Protein AF-A0A947W061-F1 (afdb_monomer_lite)

Foldseek 3Di:
DDPVVVVVVLVCQVPPPDADADPDPVHHDPDRPDDDDDPDVQVVCVRPVVRDHPLQAWDKDWDDDPVQFDDKDQPAFPDDDPVDGHTHITGMDIRHRDDD

Sequence (100 aa):
MDSEVTEDLKEKLTNPTWGVWLGRKGCIPSAPVFSGIYSNLEEVSNDLLGGKAITCFTHQKEVKSFENGTDTLMDIPIDFAIEKRVRNQRRIKIFEAQNK

Secondary structure (DSSP, 8-state):
--HHHHHHHHHHHHS-SS---SSSTT---SS-S-----SSHHHHHHHHSTT--GGGS-EEEEESSGGG-SEEEEEEEEE--GGG-EEEEEEEEEE-----

Structure (mmCIF, N/CA/C/O backbone):
data_AF-A0A947W061-F1
#
_entry.id   AF-A0A947W061-F1
#
loop_
_atom_site.group_PDB
_atom_site.id
_atom_site.type_symbol
_atom_site.label_atom_id
_atom_site.label_alt_id
_atom_site.label_comp_id
_atom_site.label_asym_id
_atom_site.label_entity_id
_atom_site.label_seq_id
_atom_site.pdbx_PDB_ins_code
_atom_site.Cartn_x
_atom_site.Cartn_y
_atom_site.Cartn_z
_atom_site.occupancy
_atom_site.B_iso_or_equiv
_atom_site.auth_seq_id
_atom_site.auth_comp_id
_atom_site.auth_asym_id
_atom_site.auth_atom_id
_atom_site.pdbx_PDB_model_num
ATOM 1 N N . MET A 1 1 ? -13.031 4.997 -6.328 1.00 58.94 1 MET A N 1
ATOM 2 C CA . MET A 1 1 ? -11.915 4.287 -6.978 1.00 58.94 1 MET A CA 1
ATOM 3 C C . MET A 1 1 ? -12.559 3.409 -8.021 1.00 58.94 1 MET A C 1
ATOM 5 O O . MET A 1 1 ? -13.576 2.804 -7.699 1.00 58.94 1 MET A O 1
ATOM 9 N N . ASP A 1 2 ? -12.075 3.450 -9.255 1.00 76.31 2 ASP A N 1
ATOM 10 C CA . ASP A 1 2 ? -12.737 2.757 -10.361 1.00 76.31 2 ASP A CA 1
ATOM 11 C C . ASP A 1 2 ? -12.638 1.243 -10.143 1.00 76.31 2 ASP A C 1
ATOM 13 O O . ASP A 1 2 ? -11.565 0.734 -9.812 1.00 76.31 2 ASP A O 1
ATOM 17 N N . SER A 1 3 ? -13.763 0.533 -10.270 1.00 80.69 3 SER A N 1
ATOM 18 C CA . SER A 1 3 ? -13.869 -0.900 -9.949 1.00 80.69 3 SER A CA 1
ATOM 19 C C . SER A 1 3 ? -12.879 -1.759 -10.736 1.00 80.69 3 SER A C 1
ATOM 21 O O . SER A 1 3 ? -12.366 -2.745 -10.216 1.00 80.69 3 SER A O 1
ATOM 23 N N . GLU A 1 4 ? -12.572 -1.346 -11.963 1.00 89.81 4 GLU A N 1
ATOM 24 C CA . GLU A 1 4 ? -11.587 -1.978 -12.838 1.00 89.81 4 GLU A CA 1
ATOM 25 C C . GLU A 1 4 ? -10.170 -1.936 -12.247 1.00 89.81 4 GLU A C 1
ATOM 27 O O . GLU A 1 4 ? -9.491 -2.958 -12.193 1.00 89.81 4 GLU A O 1
ATOM 32 N N . VAL A 1 5 ? -9.750 -0.784 -11.709 1.00 92.75 5 VAL A N 1
ATOM 33 C CA . VAL A 1 5 ? -8.425 -0.625 -11.085 1.00 92.75 5 VAL A CA 1
ATOM 34 C C . VAL A 1 5 ? -8.308 -1.487 -9.831 1.00 92.75 5 VAL A C 1
ATOM 36 O O . VAL A 1 5 ? -7.259 -2.070 -9.562 1.00 92.75 5 VAL A O 1
ATOM 39 N N . THR A 1 6 ? -9.377 -1.573 -9.040 1.00 92.62 6 THR A N 1
ATOM 40 C CA . THR A 1 6 ? -9.379 -2.387 -7.823 1.00 92.62 6 THR A CA 1
ATOM 41 C C . THR A 1 6 ? -9.246 -3.882 -8.132 1.00 92.62 6 THR A C 1
ATOM 43 O O . THR A 1 6 ? -8.498 -4.570 -7.433 1.00 92.62 6 THR A O 1
ATOM 46 N N . GLU A 1 7 ? -9.919 -4.386 -9.169 1.00 94.31 7 GLU A N 1
ATOM 47 C CA . GLU A 1 7 ? -9.834 -5.805 -9.540 1.00 94.31 7 GLU A CA 1
ATOM 48 C C . GLU A 1 7 ? -8.472 -6.160 -10.158 1.00 94.31 7 GLU A C 1
ATOM 50 O O . GLU A 1 7 ? -7.892 -7.183 -9.788 1.00 94.31 7 GLU A O 1
ATOM 55 N N . ASP A 1 8 ? -7.902 -5.288 -10.999 1.00 94.88 8 ASP A N 1
ATOM 56 C CA . ASP A 1 8 ? -6.544 -5.485 -11.533 1.00 94.88 8 ASP A CA 1
ATOM 57 C C . ASP A 1 8 ? -5.504 -5.550 -10.400 1.00 94.88 8 ASP A C 1
ATOM 59 O O . ASP A 1 8 ? -4.696 -6.480 -10.329 1.00 94.88 8 ASP A O 1
ATOM 63 N N . LEU A 1 9 ? -5.576 -4.634 -9.426 1.00 94.75 9 LEU A N 1
ATOM 64 C CA . LEU A 1 9 ? -4.682 -4.653 -8.263 1.00 94.75 9 LEU A CA 1
ATOM 65 C C . LEU A 1 9 ? -4.804 -5.943 -7.446 1.00 94.75 9 LEU A C 1
ATOM 67 O O . LEU A 1 9 ? -3.790 -6.482 -6.996 1.00 94.75 9 LEU A O 1
ATOM 71 N N . LYS A 1 10 ? -6.022 -6.457 -7.255 1.00 96.12 10 LYS A N 1
ATOM 72 C CA . LYS A 1 10 ? -6.245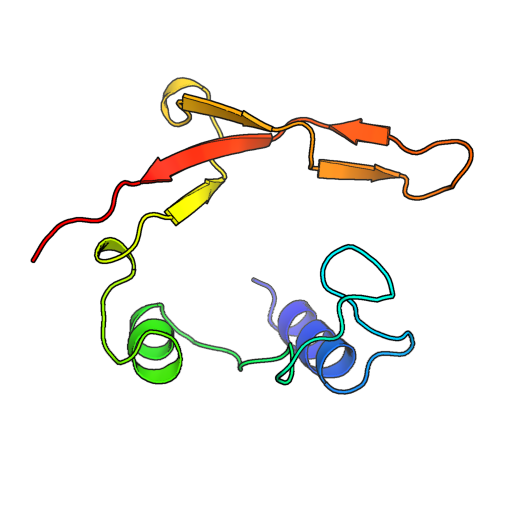 -7.735 -6.570 1.00 96.12 10 LYS A CA 1
ATOM 73 C C . LYS A 1 10 ? -5.555 -8.882 -7.302 1.00 96.12 10 LYS A C 1
ATOM 75 O O . LYS A 1 10 ? -4.859 -9.669 -6.655 1.00 96.12 10 LYS A O 1
ATOM 80 N N . GLU A 1 11 ? -5.708 -8.971 -8.622 1.00 96.19 11 GLU A N 1
ATOM 81 C CA . GLU A 1 11 ? -5.057 -10.003 -9.432 1.00 96.19 11 GLU A CA 1
ATOM 82 C C . GLU A 1 11 ? -3.529 -9.926 -9.289 1.00 96.19 11 GLU A C 1
ATOM 84 O O . GLU A 1 11 ? -2.887 -10.917 -8.928 1.00 96.19 11 GLU A O 1
ATOM 89 N N . LYS A 1 12 ? -2.944 -8.735 -9.486 1.00 96.06 12 LYS A N 1
ATOM 90 C CA . LYS A 1 12 ? -1.483 -8.549 -9.456 1.00 96.06 12 LYS A CA 1
ATOM 91 C C . LYS A 1 12 ? -0.871 -8.726 -8.071 1.00 96.06 12 LYS A C 1
ATOM 93 O O . LYS A 1 12 ? 0.265 -9.179 -7.980 1.00 96.06 12 LYS A O 1
ATOM 98 N N . LEU A 1 13 ? -1.583 -8.394 -6.994 1.00 95.62 13 LEU A N 1
ATOM 99 C CA . LEU A 1 13 ? -1.087 -8.614 -5.631 1.00 95.62 13 LEU A CA 1
ATOM 100 C C . LEU A 1 13 ? -1.251 -10.069 -5.169 1.00 95.62 13 LEU A C 1
ATOM 102 O O . LEU A 1 13 ? -0.469 -10.525 -4.335 1.00 95.62 13 LEU A O 1
ATOM 106 N N . THR A 1 14 ? -2.235 -10.797 -5.707 1.00 96.38 14 THR A N 1
ATOM 107 C CA . THR A 1 14 ? -2.444 -12.224 -5.405 1.00 96.38 14 THR A CA 1
ATOM 108 C C . THR A 1 14 ? -1.460 -13.109 -6.170 1.00 96.38 14 THR A C 1
ATOM 110 O O . THR A 1 14 ? -0.968 -14.094 -5.623 1.00 96.38 14 THR A O 1
ATOM 113 N N . ASN A 1 15 ? -1.145 -12.753 -7.418 1.00 95.81 15 ASN A N 1
ATOM 114 C CA . ASN A 1 15 ? -0.220 -13.493 -8.270 1.00 95.81 15 ASN A CA 1
ATOM 1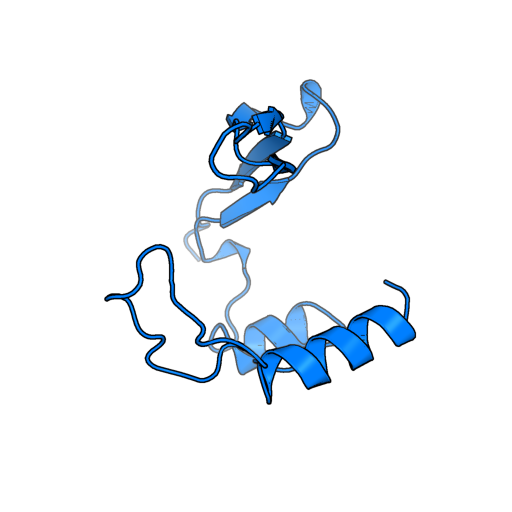15 C C . ASN A 1 15 ? 0.779 -12.545 -8.965 1.00 95.81 15 ASN A C 1
ATOM 117 O O . ASN A 1 15 ? 0.628 -12.239 -10.152 1.00 95.81 15 ASN A O 1
ATOM 121 N N . PRO A 1 16 ? 1.786 -12.033 -8.236 1.00 95.81 16 PRO A N 1
ATOM 122 C CA . PRO A 1 16 ? 2.683 -11.019 -8.768 1.00 95.81 16 PRO A CA 1
ATOM 123 C C . PRO A 1 16 ? 3.687 -11.615 -9.764 1.00 95.81 16 PRO A C 1
ATOM 125 O O . PRO A 1 16 ? 4.335 -12.625 -9.499 1.00 95.81 16 PRO A O 1
ATOM 128 N N . THR A 1 17 ? 3.877 -10.941 -10.902 1.00 96.75 17 THR A N 1
ATOM 129 C CA . THR A 1 17 ? 4.867 -11.330 -11.927 1.00 96.75 17 THR A CA 1
ATOM 130 C C . THR A 1 17 ? 6.307 -11.273 -11.404 1.00 96.75 17 THR A C 1
ATOM 132 O O . THR A 1 17 ? 7.170 -12.036 -11.837 1.00 96.75 17 THR A O 1
ATOM 135 N N . TRP A 1 18 ? 6.581 -10.359 -10.471 1.00 94.94 18 TRP A N 1
ATOM 136 C CA . TRP A 1 18 ? 7.872 -10.217 -9.799 1.00 94.94 18 TRP A CA 1
ATOM 137 C C . TRP A 1 18 ? 7.742 -10.548 -8.315 1.00 94.94 18 TRP A C 1
ATOM 139 O O . TRP A 1 18 ? 6.681 -10.377 -7.725 1.00 94.94 18 TRP A O 1
ATOM 149 N N . GLY A 1 19 ? 8.841 -10.970 -7.686 1.00 93.94 19 GLY A N 1
ATOM 150 C CA . GLY A 1 19 ? 8.872 -11.108 -6.229 1.00 93.94 19 GLY A CA 1
ATOM 151 C C . GLY A 1 19 ? 8.498 -9.793 -5.532 1.00 93.94 19 GLY A C 1
ATOM 152 O O . GLY A 1 19 ? 8.826 -8.710 -6.017 1.00 93.94 19 GLY A O 1
ATOM 153 N N . VAL A 1 20 ? 7.812 -9.890 -4.393 1.00 95.75 20 VAL A N 1
ATOM 154 C CA . VAL A 1 20 ? 7.403 -8.732 -3.586 1.00 95.75 20 VAL A CA 1
ATOM 155 C C . VAL A 1 20 ? 8.257 -8.664 -2.325 1.00 95.75 20 VAL A C 1
ATOM 157 O O . VAL A 1 20 ? 8.462 -9.671 -1.648 1.00 95.75 20 VAL A O 1
ATOM 160 N N . TRP A 1 21 ? 8.748 -7.466 -2.002 1.00 96.62 21 TRP A N 1
ATOM 161 C CA . TRP A 1 21 ? 9.608 -7.219 -0.846 1.00 96.62 21 TRP A CA 1
ATOM 162 C C . TRP A 1 21 ? 9.257 -5.897 -0.162 1.00 96.62 21 TRP A C 1
ATOM 164 O O . TRP A 1 21 ? 8.929 -4.913 -0.826 1.00 96.62 21 TRP A O 1
ATOM 174 N N . LEU A 1 22 ? 9.394 -5.841 1.163 1.00 96.12 22 LEU A N 1
ATOM 175 C CA . LEU A 1 22 ? 9.168 -4.634 1.959 1.00 96.12 22 LEU A CA 1
ATOM 176 C C . LEU A 1 22 ? 10.446 -3.781 1.997 1.00 96.12 22 LEU A C 1
ATOM 178 O O . LEU A 1 22 ? 11.249 -3.833 2.927 1.00 96.12 22 LEU A O 1
ATOM 182 N N . GLY A 1 23 ? 10.667 -3.018 0.927 1.00 94.38 23 GLY A N 1
ATOM 183 C CA . GLY A 1 23 ? 11.803 -2.106 0.775 1.00 94.38 23 GLY A CA 1
ATOM 184 C C . GLY A 1 23 ? 13.018 -2.747 0.101 1.00 94.38 23 GLY A C 1
ATOM 185 O O . GLY A 1 23 ? 13.343 -2.400 -1.033 1.00 94.38 23 GLY A O 1
ATOM 186 N N . ARG A 1 24 ? 13.715 -3.673 0.773 1.00 95.44 24 ARG A N 1
ATOM 187 C CA . ARG A 1 24 ? 14.891 -4.377 0.212 1.00 95.44 24 ARG A CA 1
ATOM 188 C C . ARG A 1 24 ? 14.569 -5.835 -0.094 1.00 95.44 24 ARG A C 1
ATOM 190 O O . ARG A 1 24 ? 13.770 -6.438 0.605 1.00 95.44 24 ARG A O 1
ATOM 197 N N . LYS A 1 25 ? 15.280 -6.440 -1.055 1.00 95.38 25 LYS A N 1
ATOM 198 C CA . LYS A 1 25 ? 15.084 -7.846 -1.477 1.00 95.38 25 LYS A CA 1
ATOM 199 C C . LYS A 1 25 ? 15.187 -8.891 -0.351 1.00 95.38 25 LYS A C 1
ATOM 201 O O . LYS A 1 25 ? 14.640 -9.975 -0.486 1.00 95.38 25 LYS A O 1
ATOM 206 N N . GLY A 1 26 ? 15.882 -8.587 0.747 1.00 96.50 26 GLY A N 1
ATOM 207 C CA . GLY A 1 26 ? 15.957 -9.475 1.915 1.00 96.50 26 GLY A CA 1
ATOM 208 C C . GLY A 1 26 ? 14.735 -9.419 2.842 1.00 96.50 26 GLY A C 1
ATOM 209 O O . GLY A 1 26 ? 14.620 -10.242 3.740 1.00 96.50 26 GLY A O 1
ATOM 210 N N . CYS A 1 27 ? 13.829 -8.458 2.653 1.00 96.62 27 CYS A N 1
ATOM 211 C CA . CYS A 1 27 ? 12.678 -8.221 3.522 1.00 96.62 27 CYS A CA 1
ATOM 212 C C . CYS A 1 27 ? 11.420 -8.856 2.913 1.00 96.62 27 CYS A C 1
ATOM 214 O O . CYS A 1 27 ? 10.605 -8.174 2.291 1.00 96.62 27 CYS A O 1
ATOM 216 N N . ILE A 1 28 ? 11.301 -10.177 3.043 1.00 95.56 28 ILE A N 1
ATOM 217 C CA . ILE A 1 28 ? 10.180 -10.957 2.500 1.00 95.56 28 ILE A CA 1
ATOM 218 C C . ILE A 1 28 ? 8.932 -10.737 3.380 1.00 95.56 28 ILE A C 1
ATOM 220 O O . ILE A 1 28 ? 9.052 -10.833 4.604 1.00 95.56 28 ILE A O 1
ATOM 224 N N . PRO A 1 29 ? 7.748 -10.444 2.804 1.00 96.25 29 PRO A N 1
ATOM 225 C CA . PRO A 1 29 ? 6.502 -10.370 3.565 1.00 96.25 29 PRO A CA 1
ATOM 226 C C . PRO A 1 29 ? 6.212 -11.684 4.306 1.00 96.25 29 PRO A C 1
ATOM 228 O O . PRO A 1 29 ? 6.303 -12.760 3.720 1.00 96.25 29 PRO A O 1
ATOM 231 N N . SER A 1 30 ? 5.841 -11.607 5.586 1.00 96.19 30 SER A N 1
ATOM 232 C CA . SER A 1 30 ? 5.482 -12.779 6.405 1.00 96.19 30 SER A CA 1
ATOM 233 C C . SER A 1 30 ? 4.044 -13.266 6.194 1.00 96.19 30 SER A C 1
ATOM 235 O O . SER A 1 30 ? 3.673 -14.324 6.696 1.00 96.19 30 SER A O 1
ATOM 237 N N . ALA A 1 31 ? 3.240 -12.497 5.465 1.00 94.62 31 ALA A N 1
ATOM 238 C CA . ALA A 1 31 ? 1.860 -12.790 5.106 1.00 94.62 31 ALA A CA 1
ATOM 239 C C . ALA A 1 31 ? 1.582 -12.279 3.679 1.00 94.62 31 ALA A C 1
ATOM 241 O O . ALA A 1 31 ? 2.345 -11.440 3.179 1.00 94.62 31 ALA A O 1
ATOM 242 N N . PRO A 1 32 ? 0.512 -12.753 3.013 1.00 93.94 32 PRO A N 1
ATOM 243 C CA . PRO A 1 32 ? 0.080 -12.203 1.731 1.00 93.94 32 PRO A CA 1
ATOM 244 C C . PRO A 1 32 ? -0.119 -10.683 1.798 1.00 93.94 32 PRO A C 1
ATOM 246 O O . PRO A 1 32 ? -0.699 -10.167 2.750 1.00 93.94 32 PRO A O 1
ATOM 249 N N . VAL A 1 33 ? 0.360 -9.962 0.780 1.00 94.81 33 VAL A N 1
ATOM 250 C CA . VAL A 1 33 ? 0.227 -8.493 0.714 1.00 94.81 33 VAL A CA 1
ATOM 251 C C . VAL A 1 33 ? -1.205 -8.078 0.372 1.00 94.81 33 VAL A C 1
ATOM 253 O O . VAL A 1 33 ? -1.685 -7.055 0.857 1.00 94.81 33 VAL 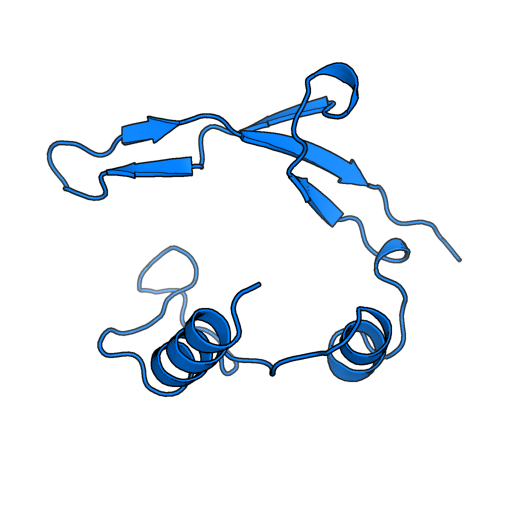A O 1
ATOM 256 N N . PHE A 1 34 ? -1.906 -8.869 -0.444 1.00 95.69 34 PHE A N 1
ATOM 257 C CA . PHE A 1 34 ? -3.327 -8.660 -0.681 1.00 95.69 34 PHE A CA 1
ATOM 258 C C . PHE A 1 34 ? -4.134 -9.093 0.546 1.00 95.69 34 PHE A C 1
ATOM 260 O O . PHE A 1 34 ? -4.122 -10.265 0.915 1.00 95.69 34 PHE A O 1
ATOM 267 N N . SER A 1 35 ? -4.850 -8.144 1.149 1.00 93.62 35 SER A N 1
ATOM 268 C CA . SER A 1 35 ? -5.599 -8.365 2.391 1.00 93.62 35 SER A CA 1
ATOM 269 C C . SER A 1 35 ? -7.120 -8.257 2.233 1.00 93.62 35 SER A C 1
ATOM 271 O O . SER A 1 35 ? -7.828 -8.329 3.233 1.00 93.62 35 SER A O 1
ATOM 273 N N . GLY A 1 36 ? -7.626 -8.063 1.011 1.00 94.06 36 GLY A N 1
ATOM 274 C CA . GLY A 1 36 ? -9.057 -7.930 0.719 1.00 94.06 36 GLY A CA 1
ATOM 275 C C . GLY A 1 36 ? -9.445 -6.594 0.082 1.00 94.06 36 GLY A C 1
ATOM 276 O O . GLY A 1 36 ? -8.645 -5.661 -0.007 1.00 94.06 36 GLY A O 1
ATOM 277 N N . ILE A 1 37 ? -10.696 -6.528 -0.373 1.00 93.81 37 ILE A N 1
ATOM 278 C CA . ILE A 1 37 ? -11.365 -5.312 -0.847 1.00 93.81 37 ILE A CA 1
ATOM 279 C C . ILE A 1 37 ? -12.510 -5.044 0.123 1.00 93.81 37 ILE A C 1
ATOM 281 O O . ILE A 1 37 ? -13.327 -5.929 0.362 1.00 93.81 37 ILE A O 1
ATOM 285 N N . TYR A 1 38 ? -12.559 -3.828 0.652 1.00 93.25 38 TYR A N 1
ATOM 286 C CA . TYR A 1 38 ? -13.498 -3.436 1.697 1.00 93.25 38 TYR A CA 1
ATOM 287 C C . TYR A 1 38 ? -14.346 -2.265 1.229 1.00 93.25 38 TYR A C 1
ATOM 289 O O . TYR A 1 38 ? -13.848 -1.362 0.549 1.00 93.25 38 TYR A O 1
ATOM 297 N N . SER A 1 39 ? -15.619 -2.262 1.612 1.00 90.88 39 SER A N 1
ATOM 298 C CA . SER A 1 39 ? -16.552 -1.204 1.212 1.00 90.88 39 SER A CA 1
ATOM 299 C C . SER A 1 39 ? -16.406 0.042 2.083 1.00 90.88 39 SER A C 1
ATOM 301 O O . SER A 1 39 ? -16.733 1.153 1.664 1.00 90.88 39 SER A O 1
ATOM 303 N N . ASN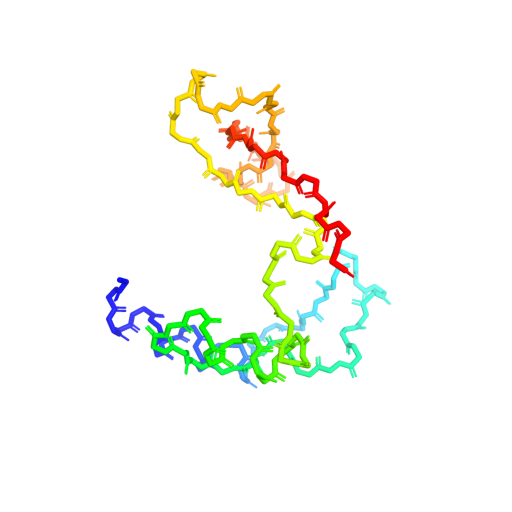 A 1 40 ? -15.928 -0.136 3.315 1.00 91.62 40 ASN A N 1
ATOM 304 C CA . ASN A 1 40 ? -15.800 0.923 4.305 1.00 91.62 40 ASN A CA 1
ATOM 305 C C . ASN A 1 40 ? -14.667 0.628 5.304 1.00 91.62 40 ASN A C 1
ATOM 307 O O . ASN A 1 40 ? -14.101 -0.462 5.346 1.00 91.62 40 ASN A O 1
ATOM 311 N N . LEU A 1 41 ? -14.327 1.632 6.114 1.00 90.12 41 LEU A N 1
ATOM 312 C CA . LEU A 1 41 ? -13.258 1.530 7.111 1.00 90.12 41 LEU A CA 1
ATOM 313 C C . LEU A 1 41 ? -13.618 0.655 8.319 1.00 90.12 41 LEU A C 1
ATOM 315 O O . LEU A 1 41 ? -12.711 0.210 9.013 1.00 90.12 41 LEU A O 1
ATOM 319 N N . GLU A 1 42 ? -14.902 0.429 8.595 1.00 92.81 42 GLU A N 1
ATOM 320 C CA . GLU A 1 42 ? -15.336 -0.391 9.730 1.00 92.81 42 GLU A CA 1
ATOM 321 C C . GLU A 1 42 ? -15.025 -1.870 9.485 1.00 92.81 42 GLU A C 1
ATOM 323 O O . GLU A 1 42 ? -14.440 -2.521 10.348 1.00 92.81 42 GLU A O 1
ATOM 328 N N . GLU A 1 43 ? -15.304 -2.366 8.277 1.00 94.75 43 GLU A N 1
ATOM 329 C CA . GLU A 1 43 ? -14.905 -3.710 7.842 1.00 94.75 43 GLU A CA 1
ATOM 330 C C . GLU A 1 43 ? -13.383 -3.898 7.956 1.00 94.75 43 GLU A C 1
ATOM 332 O O . GLU A 1 43 ? -12.919 -4.866 8.553 1.00 94.75 43 GLU A O 1
ATOM 337 N N . VAL A 1 44 ? -12.600 -2.915 7.491 1.00 92.81 44 VAL A N 1
ATOM 338 C CA . VAL A 1 44 ? -11.130 -2.922 7.621 1.00 92.81 44 VAL A CA 1
ATOM 339 C C . VAL A 1 44 ? -10.699 -2.992 9.088 1.00 92.81 44 VAL A C 1
ATOM 341 O O . VAL A 1 44 ? -9.777 -3.729 9.437 1.00 92.81 44 VAL 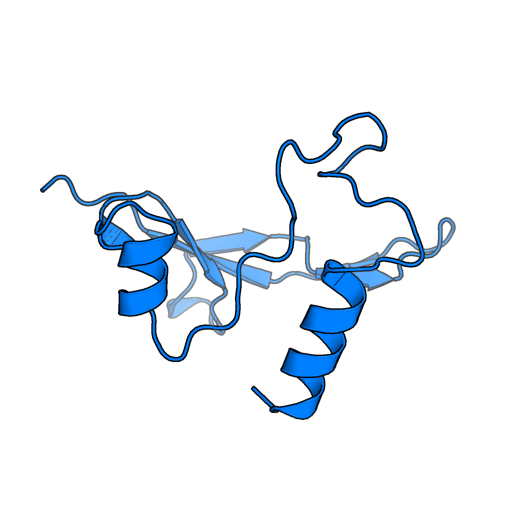A O 1
ATOM 344 N N . SER A 1 45 ? -11.338 -2.207 9.957 1.00 93.25 45 SER A N 1
ATOM 345 C CA . SER A 1 45 ? -11.037 -2.188 11.387 1.00 93.25 45 SER A CA 1
ATOM 346 C C . SER A 1 45 ? -11.297 -3.543 12.042 1.00 93.25 45 SER A C 1
ATOM 348 O O . SER A 1 45 ? -10.477 -3.995 12.844 1.00 93.25 45 SER A O 1
ATOM 350 N N . ASN A 1 46 ? -12.403 -4.198 11.696 1.00 93.69 46 ASN A N 1
ATOM 351 C CA . ASN A 1 46 ? -12.747 -5.515 12.223 1.00 93.69 46 ASN A CA 1
ATOM 352 C C . ASN A 1 46 ? -11.752 -6.583 11.764 1.00 93.69 46 ASN A C 1
ATOM 354 O O . ASN A 1 46 ? -11.199 -7.288 12.609 1.00 93.69 46 ASN A O 1
ATOM 358 N N . ASP A 1 47 ? -11.452 -6.627 10.468 1.00 93.88 47 ASP A N 1
ATOM 359 C CA . ASP A 1 47 ? -10.657 -7.709 9.888 1.00 93.88 47 ASP A CA 1
ATOM 360 C C . ASP A 1 47 ? -9.150 -7.533 10.124 1.00 93.88 47 ASP A C 1
ATOM 362 O O . ASP A 1 47 ? -8.447 -8.509 10.387 1.00 93.88 47 ASP A O 1
ATOM 366 N N . LEU A 1 48 ? -8.634 -6.296 10.071 1.00 93.25 48 LEU A N 1
ATOM 367 C CA . LEU A 1 48 ? -7.186 -6.029 10.093 1.00 93.25 48 LEU A CA 1
ATOM 368 C C . LEU A 1 48 ? -6.686 -5.379 11.382 1.00 93.25 48 LEU A C 1
ATOM 370 O O . LEU A 1 48 ? -5.506 -5.503 11.712 1.00 93.25 48 LEU A O 1
ATOM 374 N N . LEU A 1 49 ? -7.553 -4.674 12.112 1.00 93.81 49 LEU A N 1
ATOM 375 C CA . LEU A 1 49 ? -7.175 -3.929 13.321 1.00 93.81 49 LEU A CA 1
ATOM 376 C C . LEU A 1 49 ? -7.774 -4.528 14.603 1.00 93.81 49 LEU A C 1
ATOM 378 O O . LEU A 1 49 ? -7.704 -3.907 15.667 1.00 93.81 49 LEU A O 1
ATOM 382 N N . GLY A 1 50 ? -8.358 -5.728 14.523 1.00 93.31 50 GLY A N 1
ATOM 383 C CA . GLY A 1 50 ? -8.953 -6.426 15.666 1.00 93.31 50 GLY A CA 1
ATOM 384 C C . GLY A 1 50 ? -10.141 -5.678 16.275 1.00 93.31 50 GLY A C 1
ATOM 385 O O . GLY A 1 50 ? -10.250 -5.587 17.497 1.00 93.31 50 GLY A O 1
ATOM 386 N N . GLY A 1 51 ? -10.974 -5.063 15.432 1.00 93.88 51 GLY A N 1
ATOM 387 C CA . GLY A 1 51 ? -12.139 -4.265 15.834 1.00 93.88 51 GLY A CA 1
ATOM 388 C C . GLY A 1 51 ? -11.801 -2.877 16.382 1.00 93.88 51 GLY A C 1
ATOM 389 O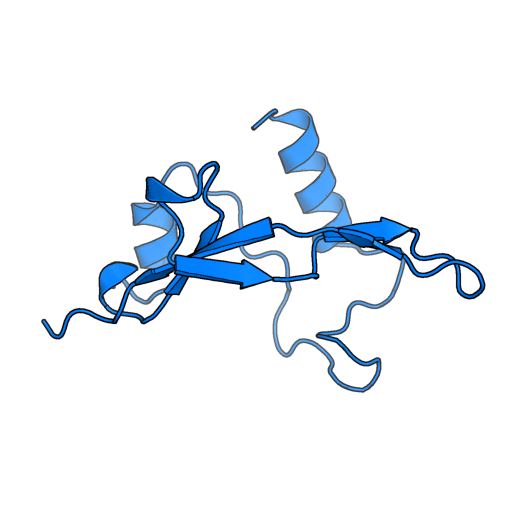 O . GLY A 1 51 ? -12.687 -2.152 16.832 1.00 93.88 51 GLY A O 1
ATOM 390 N N . LYS A 1 52 ? -10.525 -2.474 16.367 1.00 94.25 52 LYS A N 1
ATOM 391 C CA . LYS A 1 52 ? -10.110 -1.150 16.839 1.00 94.25 52 LYS A CA 1
ATOM 392 C C . LYS A 1 52 ? -10.245 -0.113 15.733 1.00 94.25 52 LYS A C 1
ATOM 394 O O . LYS A 1 52 ? -9.870 -0.342 14.582 1.00 94.25 52 LYS A O 1
ATOM 399 N N . ALA A 1 53 ? -10.724 1.072 16.100 1.00 92.25 53 ALA A N 1
ATOM 400 C CA . ALA A 1 53 ? -10.722 2.219 15.201 1.00 92.25 53 ALA A CA 1
ATOM 401 C C . ALA A 1 53 ? -9.280 2.626 14.852 1.00 92.25 53 ALA A C 1
ATOM 403 O O . ALA A 1 53 ? -8.387 2.552 15.696 1.00 92.25 53 ALA A O 1
ATOM 404 N N . ILE A 1 54 ? -9.059 3.139 13.638 1.00 92.44 54 ILE A N 1
ATOM 405 C CA . ILE A 1 54 ? -7.741 3.641 13.205 1.00 92.44 54 ILE A CA 1
ATOM 406 C C . ILE A 1 54 ? -7.170 4.717 14.144 1.00 92.44 54 ILE A C 1
ATOM 408 O O . ILE A 1 54 ? -5.959 4.844 14.278 1.00 92.44 54 ILE A O 1
ATOM 412 N N . THR A 1 55 ? -8.032 5.470 14.836 1.00 93.94 55 THR A N 1
ATOM 413 C CA . THR A 1 55 ? -7.630 6.499 15.805 1.00 93.94 55 THR A CA 1
ATOM 414 C C . THR A 1 55 ? -6.965 5.932 17.055 1.00 93.94 55 THR A C 1
ATOM 416 O O . THR A 1 55 ? -6.291 6.679 17.753 1.00 93.94 55 THR A O 1
ATOM 419 N N . CYS A 1 56 ? -7.090 4.632 17.328 1.00 94.56 56 CYS A N 1
ATOM 420 C CA . CYS A 1 56 ? -6.333 3.960 18.384 1.00 94.56 56 CYS A CA 1
ATOM 421 C C . CYS A 1 56 ? -4.841 3.794 18.034 1.00 94.56 56 CYS A C 1
ATOM 423 O O . CYS A 1 56 ? -4.075 3.325 18.871 1.00 94.56 56 CYS A O 1
ATOM 425 N N . PHE A 1 57 ? -4.425 4.153 16.816 1.00 94.44 57 PHE A N 1
ATOM 426 C CA . PHE A 1 57 ? -3.055 4.032 16.329 1.00 94.44 57 PHE A CA 1
ATOM 427 C C . PHE A 1 57 ? -2.552 5.373 15.792 1.00 94.44 57 PHE A C 1
ATOM 429 O O . PHE A 1 57 ? -3.299 6.123 15.151 1.00 94.44 57 PHE A O 1
ATOM 436 N N . THR A 1 58 ? -1.261 5.648 15.995 1.00 95.56 58 THR A N 1
ATOM 437 C CA . THR A 1 58 ? -0.603 6.764 15.317 1.00 95.56 58 THR A CA 1
ATOM 438 C C . THR A 1 58 ? -0.532 6.428 13.834 1.00 95.56 58 THR A C 1
ATOM 440 O O . THR A 1 58 ? -0.006 5.383 13.448 1.00 95.56 58 THR A O 1
ATOM 443 N N . HIS A 1 59 ? -1.105 7.287 12.998 1.00 93.69 59 HIS A N 1
ATOM 444 C CA . HIS A 1 59 ? -1.216 7.037 11.566 1.00 93.69 59 HIS A CA 1
ATOM 445 C C . HIS A 1 59 ? -1.003 8.308 10.752 1.00 93.69 59 HIS A C 1
ATOM 447 O O . HIS A 1 59 ? -1.113 9.429 11.242 1.00 93.69 59 HIS A O 1
ATOM 453 N N . GLN A 1 60 ? -0.708 8.119 9.471 1.00 93.75 60 GLN A N 1
ATOM 454 C CA . GLN A 1 60 ? -0.406 9.191 8.537 1.00 93.75 60 GLN A CA 1
ATOM 455 C C . GLN A 1 60 ? -1.420 9.191 7.396 1.00 93.75 60 GLN A C 1
ATOM 457 O O . GLN A 1 60 ? -1.774 8.131 6.878 1.00 93.75 60 GLN A O 1
ATOM 462 N N . LYS A 1 61 ? -1.852 10.378 6.964 1.00 92.81 61 LYS A N 1
ATOM 463 C CA . LYS A 1 61 ? -2.616 10.543 5.720 1.00 92.81 61 LYS A CA 1
ATOM 464 C C . LYS A 1 61 ? -1.995 11.606 4.835 1.00 92.81 61 LYS A C 1
ATOM 466 O O . LYS A 1 61 ? -1.457 12.596 5.326 1.00 92.81 61 LYS A O 1
ATOM 471 N N . GLU A 1 62 ? -2.099 11.393 3.532 1.00 93.38 62 GLU A N 1
ATOM 472 C CA . GLU A 1 62 ? -1.776 12.405 2.534 1.00 93.38 62 GLU A CA 1
ATOM 473 C C . GLU A 1 62 ? -2.845 13.503 2.518 1.00 93.38 62 GLU A C 1
ATOM 475 O O . GLU A 1 62 ? -4.037 13.231 2.681 1.00 93.38 62 GLU A O 1
ATOM 480 N N . VAL A 1 63 ? -2.419 14.752 2.340 1.00 92.50 63 VAL A N 1
ATOM 481 C CA . VAL A 1 63 ? -3.288 15.936 2.343 1.00 92.50 63 VAL A CA 1
ATOM 482 C C . VAL A 1 63 ? -2.965 16.853 1.169 1.00 92.50 63 VAL A C 1
ATOM 484 O O . VAL A 1 63 ? -1.838 16.903 0.686 1.00 92.50 63 VAL A O 1
ATOM 487 N N . LYS A 1 64 ? -3.974 17.590 0.692 1.00 84.88 64 LYS A N 1
ATOM 488 C CA . LYS A 1 64 ? -3.869 18.376 -0.549 1.00 84.88 64 LYS A CA 1
ATOM 489 C C . LYS A 1 64 ? -3.256 19.769 -0.372 1.00 84.88 64 LYS A C 1
ATOM 491 O O . LYS A 1 64 ? -2.743 20.318 -1.340 1.00 84.88 64 LYS A O 1
ATOM 496 N N . SER A 1 65 ? -3.315 20.360 0.823 1.00 78.44 65 SER A N 1
ATOM 497 C CA . SER A 1 65 ? -2.869 21.742 1.062 1.00 78.44 65 SER A CA 1
ATOM 498 C C . SER A 1 65 ? -1.982 21.875 2.298 1.00 78.44 65 SER A C 1
ATOM 500 O O . SER A 1 65 ? -2.028 21.039 3.200 1.00 78.44 65 SER A O 1
ATOM 502 N N . PHE A 1 66 ? -1.187 22.951 2.331 1.00 69.19 66 PHE A N 1
ATOM 503 C CA . PHE A 1 66 ? -0.339 23.320 3.472 1.00 69.19 66 PHE A CA 1
ATOM 504 C C . PHE A 1 66 ? -1.141 23.540 4.756 1.00 69.19 66 PHE A C 1
ATOM 506 O O . PHE A 1 66 ? -0.716 23.122 5.820 1.00 69.19 66 PHE A O 1
ATOM 513 N N . GLU A 1 67 ? -2.328 24.132 4.658 1.00 75.62 67 GLU A N 1
ATOM 514 C CA . GLU A 1 67 ? -3.207 24.374 5.812 1.00 75.62 67 GLU A CA 1
ATOM 515 C C . GLU A 1 67 ? -3.620 23.072 6.515 1.00 75.62 67 GLU A C 1
ATOM 517 O O . GLU A 1 67 ? -3.884 23.053 7.714 1.00 75.62 67 GLU A O 1
ATOM 522 N N . ASN A 1 68 ? -3.650 21.968 5.763 1.00 74.44 68 ASN A N 1
ATOM 523 C CA . ASN A 1 68 ? -4.064 20.657 6.244 1.00 74.44 68 ASN A CA 1
ATOM 524 C C . ASN A 1 68 ? -2.889 19.713 6.540 1.00 74.44 68 ASN A C 1
ATOM 526 O O . ASN A 1 68 ? -3.129 18.622 7.055 1.00 74.44 68 ASN A O 1
ATOM 530 N N . GLY A 1 69 ? -1.650 20.091 6.207 1.00 72.69 69 GLY A N 1
ATOM 531 C CA . GLY A 1 69 ? -0.467 19.233 6.298 1.00 72.69 69 GLY A CA 1
ATOM 532 C C . GLY A 1 69 ? 0.660 19.875 7.083 1.00 72.69 69 GLY A C 1
ATOM 533 O O . GLY A 1 69 ? 1.052 21.003 6.810 1.00 72.69 69 GLY A O 1
ATOM 534 N N . THR A 1 70 ? 1.203 19.138 8.044 1.00 79.50 70 THR A N 1
ATOM 535 C CA . THR A 1 70 ? 2.267 19.624 8.932 1.00 79.50 70 THR A CA 1
ATOM 536 C C . THR A 1 70 ? 3.662 19.252 8.442 1.00 79.50 70 THR A C 1
ATOM 538 O O . THR A 1 70 ? 4.632 19.810 8.940 1.00 79.50 70 THR A O 1
ATOM 541 N N . ASP A 1 71 ? 3.772 18.331 7.476 1.00 87.00 71 ASP A N 1
ATOM 542 C CA . ASP A 1 71 ? 5.057 17.836 6.979 1.00 87.00 71 ASP A CA 1
ATOM 543 C C . ASP A 1 71 ? 5.033 17.545 5.463 1.00 87.00 71 ASP A C 1
ATOM 545 O O . ASP A 1 71 ? 3.971 17.378 4.847 1.00 87.00 71 ASP A O 1
ATOM 549 N N . THR A 1 72 ? 6.218 17.523 4.850 1.00 91.81 72 THR A N 1
ATOM 550 C CA . THR A 1 72 ? 6.450 17.288 3.420 1.00 91.81 72 THR A CA 1
ATOM 551 C C . THR A 1 72 ? 7.425 16.128 3.230 1.00 91.81 72 THR A C 1
ATOM 553 O O . THR A 1 72 ? 8.581 16.212 3.631 1.00 91.81 72 THR A O 1
ATOM 556 N N . LEU A 1 73 ? 6.984 15.068 2.548 1.00 93.31 73 LEU A N 1
ATOM 557 C CA . LEU A 1 73 ? 7.821 13.918 2.200 1.00 93.31 73 LEU A CA 1
ATOM 558 C C . LEU A 1 73 ? 8.190 13.937 0.716 1.00 93.31 73 LEU A C 1
ATOM 560 O O . LEU A 1 73 ? 7.342 14.204 -0.128 1.00 93.31 73 LEU A O 1
ATOM 564 N N . MET A 1 74 ? 9.442 13.604 0.392 1.00 94.56 74 MET A N 1
ATOM 565 C CA . MET A 1 74 ? 9.960 13.503 -0.984 1.00 94.56 74 MET A CA 1
ATOM 566 C C . MET A 1 74 ? 9.877 12.064 -1.521 1.00 94.56 74 MET A C 1
ATOM 568 O O . MET A 1 74 ? 10.879 11.499 -1.970 1.00 94.56 74 MET A O 1
ATOM 572 N N . ASP A 1 75 ? 8.709 11.430 -1.407 1.00 94.38 75 ASP A N 1
ATOM 573 C CA . ASP A 1 75 ? 8.519 9.995 -1.653 1.00 94.38 75 ASP A CA 1
ATOM 574 C C . ASP A 1 75 ? 7.535 9.651 -2.786 1.00 94.38 75 ASP A C 1
ATOM 576 O O . ASP A 1 75 ? 7.360 8.464 -3.058 1.00 94.38 75 ASP A O 1
ATOM 580 N N . ILE A 1 76 ? 6.964 10.627 -3.512 1.00 94.88 76 ILE A N 1
ATOM 581 C CA . ILE A 1 76 ? 6.211 10.331 -4.745 1.00 94.88 76 ILE A CA 1
ATOM 582 C C . ILE A 1 76 ? 7.210 9.919 -5.832 1.00 94.88 76 ILE A C 1
ATOM 584 O O . ILE A 1 76 ? 8.015 10.755 -6.245 1.00 94.88 76 ILE A O 1
ATOM 588 N N . PRO A 1 77 ? 7.181 8.684 -6.352 1.00 95.12 77 PRO A N 1
ATOM 589 C CA . PRO A 1 77 ? 8.065 8.295 -7.440 1.00 95.12 77 PRO A CA 1
ATOM 590 C C . PRO A 1 77 ? 7.598 8.927 -8.757 1.00 95.12 77 PRO A C 1
ATOM 592 O O . PRO A 1 77 ? 6.450 8.759 -9.158 1.00 95.12 77 PRO A O 1
ATOM 595 N N . ILE A 1 78 ? 8.496 9.643 -9.435 1.00 96.38 78 ILE A N 1
ATOM 596 C CA . ILE A 1 78 ? 8.262 10.154 -10.796 1.00 96.38 78 ILE A CA 1
ATOM 597 C C . ILE A 1 78 ? 8.890 9.218 -11.826 1.00 96.38 78 ILE A C 1
ATOM 599 O O . ILE A 1 78 ? 8.316 8.997 -12.886 1.00 96.38 78 ILE A O 1
ATOM 603 N N . ASP A 1 79 ? 10.056 8.656 -11.506 1.00 96.38 79 ASP A N 1
ATOM 604 C CA . ASP A 1 79 ? 10.779 7.750 -12.392 1.00 96.38 79 ASP A CA 1
ATOM 605 C C . ASP A 1 79 ? 11.601 6.743 -11.569 1.00 96.38 79 ASP A C 1
ATOM 607 O O . ASP A 1 79 ? 12.259 7.099 -10.583 1.00 96.38 79 ASP A O 1
ATOM 611 N N . PHE A 1 80 ? 11.526 5.472 -11.962 1.00 94.81 80 PHE A N 1
ATOM 612 C CA . PHE A 1 80 ? 12.203 4.351 -11.311 1.00 94.81 80 PHE A CA 1
ATOM 613 C C . PHE A 1 80 ? 13.494 3.919 -12.029 1.00 94.81 80 PHE A C 1
ATOM 615 O O . PHE A 1 80 ? 14.242 3.109 -11.464 1.00 94.81 80 PHE A O 1
ATOM 622 N N . ALA A 1 81 ? 13.771 4.444 -13.231 1.00 96.19 81 ALA A N 1
ATOM 623 C CA . ALA A 1 81 ? 14.959 4.125 -14.018 1.00 96.19 81 ALA A CA 1
ATOM 624 C C . ALA A 1 81 ? 16.237 4.415 -13.222 1.00 96.19 81 ALA A C 1
ATOM 626 O O . ALA A 1 81 ? 16.326 5.403 -12.492 1.00 96.19 81 ALA A O 1
ATOM 627 N N . ILE A 1 82 ? 17.233 3.532 -13.315 1.00 93.38 82 ILE A N 1
ATOM 628 C CA . ILE A 1 82 ? 18.413 3.552 -12.433 1.00 93.38 82 ILE A CA 1
ATOM 629 C C . ILE A 1 82 ? 19.209 4.851 -12.607 1.00 93.38 82 ILE A C 1
ATOM 631 O O . ILE A 1 82 ? 19.659 5.440 -11.626 1.00 93.38 82 ILE A O 1
ATOM 635 N N . GLU A 1 83 ? 19.327 5.305 -13.846 1.00 95.19 83 GLU A N 1
ATOM 636 C CA . GLU A 1 83 ? 20.012 6.511 -14.292 1.00 95.19 83 GLU A CA 1
ATOM 637 C C . GLU A 1 83 ? 19.231 7.804 -14.016 1.00 95.19 83 GLU A C 1
ATOM 639 O O . GLU A 1 83 ? 19.808 8.889 -14.066 1.00 95.19 83 GLU A O 1
ATOM 644 N N . LYS A 1 84 ? 17.930 7.706 -13.705 1.00 92.56 84 LYS A N 1
ATOM 645 C CA . LYS A 1 84 ? 17.023 8.854 -13.579 1.00 92.56 84 LYS A CA 1
ATOM 646 C C . LYS A 1 84 ? 16.021 8.690 -12.436 1.00 92.56 84 LYS A C 1
ATOM 648 O O . LYS A 1 84 ? 14.848 9.016 -12.565 1.00 92.56 84 LYS A O 1
ATOM 653 N N . ARG A 1 85 ? 16.471 8.212 -11.275 1.00 92.81 85 ARG A N 1
ATOM 654 C CA . ARG A 1 85 ? 15.597 8.097 -10.097 1.00 92.81 85 ARG A CA 1
ATOM 655 C C . ARG A 1 85 ? 15.178 9.476 -9.598 1.00 92.81 85 ARG A C 1
ATOM 657 O O . ARG A 1 85 ? 15.954 10.155 -8.927 1.00 92.81 85 ARG A O 1
ATOM 664 N N . VAL A 1 86 ? 13.939 9.861 -9.889 1.00 96.50 86 VAL A N 1
ATOM 665 C CA . VAL A 1 86 ? 13.368 11.158 -9.509 1.00 96.50 86 VAL A CA 1
ATOM 666 C C . VAL A 1 86 ? 12.156 10.946 -8.615 1.00 96.50 86 VAL A C 1
ATOM 668 O O . VAL A 1 86 ? 11.320 10.073 -8.860 1.00 96.50 86 VAL A O 1
ATOM 671 N N . ARG A 1 87 ? 12.060 11.771 -7.571 1.00 96.81 87 ARG A N 1
ATOM 672 C CA . ARG A 1 87 ? 10.924 11.807 -6.651 1.00 96.81 87 ARG A CA 1
ATOM 673 C C . ARG A 1 87 ? 10.377 13.220 -6.531 1.00 96.81 87 ARG A C 1
ATOM 675 O O . ARG A 1 87 ? 11.125 14.184 -6.672 1.00 96.81 87 ARG A O 1
ATOM 682 N N . ASN A 1 88 ? 9.088 13.321 -6.250 1.00 95.56 88 ASN A N 1
ATOM 683 C CA . ASN A 1 88 ? 8.392 14.566 -5.977 1.00 95.56 88 ASN A CA 1
ATOM 684 C C . ASN A 1 88 ? 7.870 14.583 -4.536 1.00 95.56 88 ASN A C 1
ATOM 686 O O . ASN A 1 88 ? 7.897 13.573 -3.828 1.00 95.56 88 ASN A O 1
ATOM 690 N N . GLN A 1 89 ? 7.415 15.754 -4.108 1.00 93.75 89 GLN A N 1
ATOM 691 C CA . GLN A 1 89 ? 6.877 15.970 -2.779 1.00 93.75 89 GLN A CA 1
ATOM 692 C C . GLN A 1 89 ? 5.406 15.551 -2.671 1.00 93.75 89 GLN A C 1
ATOM 694 O O . GLN A 1 89 ? 4.609 15.849 -3.560 1.00 93.75 89 GLN A O 1
ATOM 699 N N . ARG A 1 90 ? 5.025 14.977 -1.529 1.00 93.31 90 ARG A N 1
ATOM 700 C CA . ARG A 1 90 ? 3.644 14.962 -1.031 1.00 93.31 90 ARG A CA 1
ATOM 701 C C . ARG A 1 90 ? 3.572 15.549 0.362 1.00 93.31 90 ARG A C 1
ATOM 703 O O . ARG A 1 90 ? 4.552 15.563 1.104 1.00 93.31 90 ARG A O 1
ATOM 710 N N . ARG A 1 91 ? 2.384 16.016 0.723 1.00 92.94 91 ARG A N 1
ATOM 711 C CA . ARG A 1 91 ? 2.116 16.558 2.054 1.00 92.94 91 ARG A CA 1
ATOM 712 C C . ARG A 1 91 ? 1.389 15.538 2.880 1.00 92.94 91 ARG A C 1
ATOM 714 O O . ARG A 1 91 ? 0.515 14.833 2.378 1.00 92.94 91 ARG A O 1
ATOM 721 N N . ILE A 1 92 ? 1.726 15.504 4.155 1.00 94.62 92 ILE A N 1
ATOM 722 C CA . ILE A 1 92 ? 1.140 14.552 5.077 1.00 94.62 92 ILE A CA 1
ATOM 723 C C . ILE A 1 92 ? 0.668 15.249 6.344 1.00 94.62 92 ILE A C 1
ATOM 725 O O . ILE A 1 92 ? 1.140 16.327 6.717 1.00 94.62 92 ILE A O 1
ATOM 729 N N . LYS A 1 93 ? -0.265 14.592 7.019 1.00 94.69 93 LYS A N 1
ATOM 730 C CA . LYS A 1 93 ? -0.632 14.883 8.395 1.00 94.69 93 LYS A CA 1
ATOM 731 C C . LYS A 1 93 ? -0.483 13.615 9.217 1.00 94.69 93 LYS A C 1
ATOM 733 O O . LYS A 1 93 ? -0.974 12.556 8.816 1.00 94.69 93 LYS A O 1
ATOM 738 N N . ILE A 1 94 ? 0.191 13.752 10.351 1.00 93.69 94 ILE A N 1
ATOM 739 C CA . ILE A 1 94 ? 0.300 12.709 11.364 1.00 93.69 94 ILE A CA 1
ATOM 740 C C . ILE A 1 94 ? -0.846 12.909 12.355 1.00 93.69 94 ILE A C 1
ATOM 742 O O . ILE A 1 94 ? -1.137 14.028 12.781 1.00 93.69 94 ILE A O 1
ATOM 746 N N . PHE A 1 95 ? -1.528 11.818 12.672 1.00 93.75 95 PHE A N 1
ATOM 747 C CA . PHE A 1 95 ? -2.581 11.746 13.670 1.00 93.75 95 PHE A CA 1
ATOM 748 C C . PHE A 1 95 ? -2.061 10.875 14.798 1.00 93.75 95 PHE A C 1
ATOM 750 O O . PHE A 1 95 ? -1.796 9.694 14.580 1.00 93.75 95 PHE A O 1
ATOM 757 N N . GLU A 1 96 ? -1.905 11.457 15.980 1.00 95.00 96 GLU A N 1
ATOM 758 C CA . GLU A 1 96 ? -1.475 10.702 17.151 1.00 95.00 96 GLU A CA 1
ATOM 759 C C . GLU A 1 96 ? -2.571 9.757 17.642 1.00 95.00 96 GLU A C 1
ATOM 761 O O . GLU A 1 96 ? -3.765 10.072 17.561 1.00 95.00 96 GLU A O 1
ATOM 766 N N . ALA A 1 97 ? -2.148 8.601 18.159 1.00 95.38 97 ALA A N 1
ATOM 767 C CA . ALA A 1 97 ? -3.043 7.636 18.776 1.00 95.38 97 ALA A CA 1
ATOM 768 C C . ALA A 1 97 ? -3.836 8.290 19.915 1.00 95.38 97 ALA A C 1
ATOM 770 O O . ALA A 1 97 ? -3.283 8.922 20.816 1.00 95.38 97 ALA A O 1
ATOM 771 N N . GLN A 1 98 ? -5.147 8.099 19.895 1.00 92.12 98 GLN A N 1
ATOM 772 C CA . GLN A 1 98 ? -6.023 8.480 20.987 1.00 92.12 98 GLN A CA 1
ATOM 773 C C . GLN A 1 98 ? -6.081 7.312 21.969 1.00 92.12 98 GLN A C 1
ATOM 775 O O . GLN A 1 98 ? -6.596 6.243 21.634 1.00 92.12 98 GLN A O 1
ATOM 780 N N . ASN A 1 99 ? -5.559 7.519 23.179 1.00 64.94 99 ASN A N 1
ATOM 781 C CA . ASN A 1 99 ? -5.760 6.584 24.281 1.00 64.94 99 ASN A CA 1
ATOM 782 C C . ASN A 1 99 ? -7.263 6.550 24.598 1.00 64.94 99 ASN A C 1
ATOM 784 O O . ASN A 1 99 ? -7.809 7.534 25.100 1.00 64.94 99 ASN A O 1
ATOM 788 N N . LYS A 1 100 ? -7.928 5.447 24.254 1.00 54.12 100 LYS A N 1
ATOM 789 C CA . LYS A 1 100 ? -9.208 5.063 24.850 1.00 54.12 100 LYS A CA 1
ATOM 790 C C . LYS A 1 100 ? -8.944 4.040 25.938 1.00 54.12 100 LYS A C 1
ATOM 792 O O . LYS A 1 100 ? -8.144 3.118 25.662 1.00 54.12 100 LYS A O 1
#

Radius of gyration: 16.71 Å; chains: 1; bounding box: 37×38×39 Å

pLDDT: mean 91.64, std 7.86, range [54.12, 96.81]